Protein AF-A0A939QV62-F1 (afdb_monomer)

Sequence (137 aa):
MVTRALSILRRSNTTGYGTAAVLALAMVAGGCASDRPARDPSVQMSPSAQVTVRDEDEPARQAAVDPDGYPTFAEPLTAANTQLTDEDAASISARLSALSRARKAGTVSEADYRRQLQILRKLAAQHGVDAEAAIAN

pLDDT: mean 70.17, std 16.81, range [39.28, 96.06]

Structure (mmCIF, N/CA/C/O backbone):
data_AF-A0A939QV62-F1
#
_entry.id   AF-A0A939QV62-F1
#
loop_
_atom_site.group_PDB
_atom_site.id
_atom_site.type_symbol
_atom_site.label_atom_id
_atom_site.label_alt_id
_atom_site.label_comp_id
_atom_site.label_asym_id
_atom_site.label_entity_id
_atom_site.label_seq_id
_atom_site.pdbx_PDB_ins_code
_atom_site.Cartn_x
_atom_site.Cartn_y
_atom_site.Cartn_z
_atom_site.occupancy
_atom_site.B_iso_or_equiv
_atom_site.auth_seq_id
_atom_site.auth_comp_id
_atom_site.auth_asym_id
_atom_site.auth_atom_id
_atom_site.pdbx_PDB_model_num
ATOM 1 N N . MET A 1 1 ? -53.984 24.860 49.344 1.00 39.28 1 MET A N 1
ATOM 2 C CA . MET A 1 1 ? -53.704 23.524 49.919 1.00 39.28 1 MET A CA 1
ATOM 3 C C . MET A 1 1 ? -53.075 22.700 48.801 1.00 39.28 1 MET A C 1
ATOM 5 O O . MET A 1 1 ? -53.751 22.510 47.812 1.00 39.28 1 MET A O 1
ATOM 9 N N . VAL A 1 2 ? -51.811 22.290 48.762 1.00 48.47 2 VAL A N 1
ATOM 10 C CA . VAL A 1 2 ? -50.719 22.225 49.733 1.00 48.47 2 VAL A CA 1
ATOM 11 C C . VAL A 1 2 ? -49.418 22.569 48.993 1.00 48.47 2 VAL A C 1
ATOM 13 O O . VAL A 1 2 ? -49.154 22.102 47.892 1.00 48.47 2 VAL A O 1
ATOM 16 N N . THR A 1 3 ? -48.645 23.433 49.633 1.00 43.22 3 THR A N 1
ATOM 17 C CA . THR A 1 3 ? -47.286 23.888 49.340 1.00 43.22 3 THR A CA 1
ATOM 18 C C . THR A 1 3 ? -46.274 22.738 49.365 1.00 43.22 3 THR A C 1
ATOM 20 O O . THR A 1 3 ? -46.332 21.943 50.298 1.00 43.22 3 THR A O 1
ATOM 23 N N . ARG A 1 4 ? -45.280 22.721 48.457 1.00 56.50 4 ARG A N 1
ATOM 24 C CA . ARG A 1 4 ? -43.847 22.587 48.818 1.00 56.50 4 ARG A CA 1
ATOM 25 C C . ARG A 1 4 ? -42.898 22.681 47.620 1.00 56.50 4 ARG A C 1
ATOM 27 O O . ARG A 1 4 ? -42.683 21.730 46.880 1.00 56.50 4 ARG A O 1
ATOM 34 N N . ALA A 1 5 ? -42.263 23.844 47.521 1.00 51.34 5 ALA A N 1
ATOM 35 C CA . ALA A 1 5 ? -40.896 23.967 47.046 1.00 51.34 5 ALA A CA 1
ATOM 36 C C . ALA A 1 5 ? -39.946 23.302 48.058 1.00 51.34 5 ALA A C 1
ATOM 38 O O . ALA A 1 5 ? -40.110 23.526 49.257 1.00 51.34 5 ALA A O 1
ATOM 39 N N . LEU A 1 6 ? -38.945 22.549 47.590 1.00 52.69 6 LEU A N 1
ATOM 40 C CA . LEU A 1 6 ? -37.597 22.620 48.158 1.00 52.69 6 LEU A CA 1
ATOM 41 C C . LEU A 1 6 ? -36.552 22.047 47.188 1.00 52.69 6 LEU A C 1
ATOM 43 O O . LEU A 1 6 ? -36.383 20.848 46.999 1.00 52.69 6 LEU A O 1
ATOM 47 N N . SER A 1 7 ? -35.878 23.002 46.573 1.00 48.56 7 SER A N 1
ATOM 48 C CA . SER A 1 7 ? -34.535 23.008 46.018 1.00 48.56 7 SER A CA 1
ATOM 49 C C . SER A 1 7 ? -33.457 22.295 46.860 1.00 48.56 7 SER A C 1
ATOM 51 O O . SER A 1 7 ? -33.443 22.428 48.078 1.00 48.56 7 SER A O 1
ATOM 53 N N . ILE A 1 8 ? -32.470 21.728 46.149 1.00 53.66 8 ILE A N 1
ATOM 54 C CA . ILE A 1 8 ? -31.047 21.583 46.525 1.00 53.66 8 ILE A CA 1
ATOM 55 C C . ILE A 1 8 ? -30.721 20.562 47.632 1.00 53.66 8 ILE A C 1
ATOM 57 O O . ILE A 1 8 ? -30.813 20.859 48.817 1.00 53.66 8 ILE A O 1
ATOM 61 N N . LEU A 1 9 ? -30.101 19.440 47.239 1.00 48.25 9 LEU A N 1
ATOM 62 C CA . LEU A 1 9 ? -28.864 19.021 47.908 1.00 48.25 9 LEU A CA 1
ATOM 63 C C . LEU A 1 9 ? -27.904 18.301 46.950 1.00 48.25 9 LEU A C 1
ATOM 65 O O . LEU A 1 9 ? -28.053 17.137 46.589 1.00 48.25 9 LEU A O 1
ATOM 69 N N . ARG A 1 10 ? -26.894 19.068 46.550 1.00 46.47 10 ARG A N 1
ATOM 70 C CA . ARG A 1 10 ? -25.673 18.679 45.849 1.00 46.47 10 ARG A CA 1
ATOM 71 C C . ARG A 1 10 ? -24.834 17.830 46.810 1.00 46.47 10 ARG A C 1
ATOM 73 O O . ARG A 1 10 ? -24.414 18.343 47.842 1.00 46.47 10 ARG A O 1
ATOM 80 N N . ARG A 1 11 ? -24.585 16.552 46.506 1.00 50.72 11 ARG A N 1
ATOM 81 C CA . ARG A 1 11 ? -23.676 15.714 47.308 1.00 50.72 11 ARG A CA 1
ATOM 82 C C . ARG A 1 11 ? -22.291 15.708 46.668 1.00 50.72 11 ARG A C 1
ATOM 84 O O . ARG A 1 11 ? -21.999 14.909 45.788 1.00 50.72 11 ARG A O 1
ATOM 91 N N . SER A 1 12 ? -21.458 16.655 47.085 1.00 55.59 12 SER A N 1
ATOM 92 C CA . SER A 1 12 ? -20.014 16.637 46.864 1.00 55.59 12 SER A CA 1
ATOM 93 C C . SER A 1 12 ? -19.368 15.737 47.918 1.00 55.59 12 SER A C 1
ATOM 95 O O . SER A 1 12 ? -19.311 16.116 49.086 1.00 55.59 12 SER A O 1
ATOM 97 N N . ASN A 1 13 ? -18.870 14.566 47.520 1.00 51.44 13 ASN A N 1
ATOM 98 C CA . ASN A 1 13 ? -17.995 13.762 48.371 1.00 51.44 13 ASN A CA 1
ATOM 99 C C . ASN A 1 13 ? -16.536 14.087 48.036 1.00 51.44 13 ASN A C 1
ATOM 101 O O . ASN A 1 13 ? -15.895 13.413 47.237 1.00 51.44 13 ASN A O 1
ATOM 105 N N . THR A 1 14 ? -16.028 15.140 48.669 1.00 51.47 14 THR A N 1
ATOM 106 C CA . THR A 1 14 ? -14.594 15.375 48.848 1.00 51.47 14 THR A CA 1
ATOM 107 C C . THR A 1 14 ? -14.318 15.363 50.342 1.00 51.47 14 THR A C 1
ATOM 109 O O . THR A 1 14 ? -14.672 16.300 51.056 1.00 51.47 14 THR A O 1
ATOM 112 N N . THR A 1 15 ? -13.688 14.299 50.823 1.00 52.72 15 THR A N 1
ATOM 113 C CA . THR A 1 15 ? -13.051 14.280 52.140 1.00 52.72 15 THR A CA 1
ATOM 114 C C . THR A 1 15 ? -11.723 13.573 51.964 1.00 52.72 15 THR A C 1
ATOM 116 O O . THR A 1 15 ? -11.666 12.361 51.775 1.00 52.72 15 THR A O 1
ATOM 119 N N . GLY A 1 16 ? -10.665 14.378 51.926 1.00 49.28 16 GLY A N 1
ATOM 120 C CA . GLY A 1 16 ? -9.303 13.894 52.003 1.00 49.28 16 GLY A CA 1
ATOM 121 C C . GLY A 1 16 ? -8.978 13.480 53.431 1.00 49.28 16 GLY A C 1
ATOM 122 O O . GLY A 1 16 ? -9.312 14.186 54.376 1.00 49.28 16 GLY A O 1
ATOM 123 N N . TYR A 1 17 ? -8.272 12.364 53.552 1.00 49.16 17 TYR A N 1
ATOM 124 C CA . TYR A 1 17 ? -7.354 12.103 54.648 1.00 49.16 17 TYR A CA 1
ATOM 125 C C . TYR A 1 17 ? -6.088 11.547 54.008 1.00 49.16 17 TYR A C 1
ATOM 127 O O . TYR A 1 17 ? -6.061 10.425 53.507 1.00 49.16 17 TYR A O 1
ATOM 135 N N . GLY A 1 18 ? -5.062 12.390 53.938 1.00 44.12 18 GLY A N 1
ATOM 136 C CA . GLY A 1 18 ? -3.707 11.93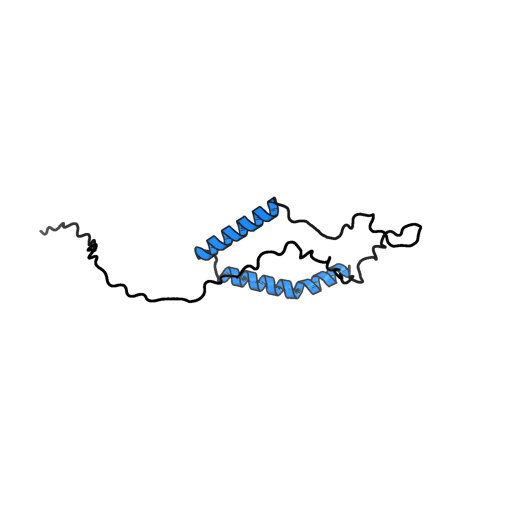0 53.709 1.00 44.12 18 GLY A CA 1
ATOM 137 C C . GLY A 1 18 ? -3.155 11.401 55.023 1.00 44.12 18 GLY A C 1
ATOM 138 O O . GLY A 1 18 ? -3.241 12.103 56.020 1.00 44.12 18 GLY A O 1
ATOM 139 N N . THR A 1 19 ? -2.611 10.188 55.000 1.00 48.97 19 THR A N 1
ATOM 140 C CA . THR A 1 19 ? -1.252 9.862 55.458 1.00 48.97 19 THR A CA 1
ATOM 141 C C . THR A 1 19 ? -0.963 8.386 55.164 1.00 48.97 19 THR A C 1
ATOM 143 O O . THR A 1 19 ? -1.626 7.484 55.655 1.00 48.97 19 THR A O 1
ATOM 146 N N . ALA A 1 20 ? 0.043 8.180 54.313 1.00 47.09 20 ALA A N 1
ATOM 147 C CA . ALA A 1 20 ? 1.008 7.083 54.315 1.00 47.09 20 ALA A CA 1
ATOM 148 C C . ALA A 1 20 ? 0.540 5.661 54.694 1.00 47.09 20 ALA A C 1
ATOM 150 O O . ALA A 1 20 ? 0.609 5.255 55.848 1.00 47.09 20 ALA A O 1
ATOM 151 N N . ALA A 1 21 ? 0.304 4.835 53.676 1.00 47.69 21 ALA A N 1
ATOM 152 C CA . ALA A 1 21 ? 0.850 3.480 53.668 1.00 47.69 21 ALA A CA 1
ATOM 153 C C . ALA A 1 21 ? 1.104 3.063 52.219 1.00 47.69 21 ALA A C 1
ATOM 155 O O . ALA A 1 21 ? 0.194 2.786 51.441 1.00 47.69 21 ALA A O 1
ATOM 156 N N . VAL A 1 22 ? 2.383 3.096 51.868 1.00 52.41 22 VAL A N 1
ATOM 157 C CA . VAL A 1 22 ? 2.961 2.544 50.650 1.00 52.41 22 VAL A CA 1
ATOM 158 C C . VAL A 1 22 ? 2.590 1.063 50.576 1.00 52.41 22 VAL A C 1
ATOM 160 O O . VAL A 1 22 ? 3.131 0.249 51.315 1.00 52.41 22 VAL A O 1
ATOM 163 N N . LEU A 1 23 ? 1.676 0.710 49.676 1.00 52.84 23 LEU A N 1
ATOM 164 C CA . LEU A 1 23 ? 1.522 -0.654 49.180 1.00 52.84 23 LEU A CA 1
ATOM 165 C C . LEU A 1 23 ? 1.857 -0.614 47.696 1.00 52.84 23 LEU A C 1
ATOM 167 O O . LEU A 1 23 ? 1.024 -0.365 46.828 1.00 52.84 23 LEU A O 1
ATOM 171 N N . ALA A 1 24 ? 3.155 -0.776 47.451 1.00 53.41 24 ALA A N 1
ATOM 172 C CA . ALA A 1 24 ? 3.716 -1.054 46.150 1.00 53.41 24 ALA A CA 1
ATOM 173 C C . ALA A 1 24 ? 3.086 -2.346 45.613 1.00 53.41 24 ALA A C 1
ATOM 175 O O . ALA A 1 24 ? 3.468 -3.442 46.016 1.00 53.41 24 ALA A O 1
ATOM 176 N N . LEU A 1 25 ? 2.126 -2.216 44.698 1.00 51.69 25 LEU A N 1
ATOM 177 C CA . LEU A 1 25 ? 1.765 -3.301 43.798 1.00 51.69 25 LEU A CA 1
ATOM 178 C C . LEU A 1 25 ? 2.421 -3.018 42.449 1.00 51.69 25 LEU A C 1
ATOM 180 O O . LEU A 1 25 ? 1.922 -2.251 41.626 1.00 51.69 25 LEU A O 1
ATOM 184 N N . ALA A 1 26 ? 3.596 -3.615 42.273 1.00 58.12 26 ALA A N 1
ATOM 185 C CA . ALA A 1 26 ? 4.316 -3.668 41.017 1.00 58.12 26 ALA A CA 1
ATOM 186 C C . ALA A 1 26 ? 3.486 -4.443 39.981 1.00 58.12 26 ALA A C 1
ATOM 188 O O . ALA A 1 26 ? 3.457 -5.669 39.990 1.00 58.12 26 ALA A O 1
ATOM 189 N N . MET A 1 27 ? 2.824 -3.727 39.073 1.00 59.72 27 MET A N 1
ATOM 190 C CA . MET A 1 27 ? 2.354 -4.287 37.806 1.00 59.72 27 MET A CA 1
ATOM 191 C C . MET A 1 27 ? 3.415 -4.003 36.743 1.00 59.72 27 MET A C 1
ATOM 193 O O . MET A 1 27 ? 3.344 -3.033 35.991 1.00 59.72 27 MET A O 1
ATOM 197 N N . VAL A 1 28 ? 4.440 -4.853 36.732 1.00 63.62 28 VAL A N 1
ATOM 198 C CA . VAL A 1 28 ? 5.351 -5.020 35.599 1.00 63.62 28 VAL A CA 1
ATOM 199 C C . VAL A 1 28 ? 4.693 -6.009 34.645 1.00 63.62 28 VAL A C 1
ATOM 201 O O . VAL A 1 28 ? 4.613 -7.190 34.961 1.00 63.62 28 VAL A O 1
ATOM 204 N N . ALA A 1 29 ? 4.239 -5.537 33.483 1.00 58.12 29 ALA A N 1
ATOM 205 C CA . ALA A 1 29 ? 4.107 -6.366 32.285 1.00 58.12 29 ALA A CA 1
ATOM 206 C C . ALA A 1 29 ? 3.950 -5.492 31.030 1.00 58.12 29 ALA A C 1
ATOM 208 O O . ALA A 1 29 ? 2.902 -4.893 30.800 1.00 58.12 29 ALA A O 1
ATOM 209 N N . GLY A 1 30 ? 4.986 -5.484 30.186 1.00 57.88 30 GLY A N 1
ATOM 210 C CA . GLY A 1 30 ? 4.796 -5.380 28.738 1.00 57.88 30 GLY A CA 1
ATOM 211 C C . GLY A 1 30 ? 4.925 -4.004 28.088 1.00 57.88 30 GLY A C 1
ATOM 212 O O . GLY A 1 30 ? 4.252 -3.747 27.095 1.00 57.88 30 GLY A O 1
ATOM 213 N N . GLY A 1 31 ? 5.808 -3.130 28.571 1.00 42.72 31 GLY A N 1
ATOM 214 C CA . GLY A 1 31 ? 6.381 -2.127 27.675 1.00 42.72 31 GLY A CA 1
ATOM 215 C C . GLY A 1 31 ? 7.325 -2.844 26.714 1.00 42.72 31 GLY A C 1
ATOM 216 O O . GLY A 1 31 ? 8.357 -3.342 27.155 1.00 42.72 31 GLY A O 1
ATOM 217 N N . CYS A 1 32 ? 6.986 -2.926 25.424 1.00 61.16 32 CYS A N 1
ATOM 218 C CA . CYS A 1 32 ? 7.948 -3.273 24.379 1.00 61.16 32 CYS A CA 1
ATOM 219 C C . CYS A 1 32 ? 9.009 -2.164 24.312 1.00 61.16 32 CYS A C 1
ATOM 221 O O . CYS A 1 32 ? 8.963 -1.288 23.450 1.00 61.16 32 CYS A O 1
ATOM 223 N N . ALA A 1 33 ? 9.948 -2.174 25.256 1.00 57.09 33 ALA A N 1
ATOM 224 C CA . ALA A 1 33 ? 11.227 -1.523 25.093 1.00 57.09 33 ALA A CA 1
ATOM 225 C C . ALA A 1 33 ? 11.954 -2.328 24.018 1.00 57.09 33 ALA A C 1
ATOM 227 O O . ALA A 1 33 ? 12.571 -3.353 24.286 1.00 57.09 33 ALA A O 1
ATOM 228 N N . SER A 1 34 ? 11.791 -1.913 22.765 1.00 51.09 34 SER A N 1
ATOM 229 C CA . SER A 1 34 ? 12.757 -2.274 21.747 1.00 51.09 34 SER A CA 1
ATOM 230 C C . SER A 1 34 ? 14.084 -1.688 22.207 1.00 51.09 34 SER A C 1
ATOM 232 O O . SER A 1 34 ? 14.288 -0.477 22.094 1.00 51.09 34 SER A O 1
ATOM 234 N N . ASP A 1 35 ? 14.962 -2.535 22.740 1.00 54.34 35 ASP A N 1
ATOM 235 C CA . ASP A 1 35 ? 16.397 -2.299 22.675 1.00 54.34 35 ASP A CA 1
ATOM 236 C C . ASP A 1 35 ? 16.701 -1.974 21.213 1.00 54.34 35 ASP A C 1
ATOM 238 O O . ASP A 1 35 ? 16.691 -2.841 20.339 1.00 54.34 35 ASP A O 1
ATOM 242 N N . ARG A 1 36 ? 16.835 -0.682 20.910 1.00 60.50 36 ARG A N 1
ATOM 243 C CA . ARG A 1 36 ? 17.347 -0.235 19.623 1.00 60.50 36 ARG A CA 1
ATOM 244 C C . ARG A 1 36 ? 18.856 -0.402 19.733 1.00 60.50 36 ARG A C 1
ATOM 246 O O . ARG A 1 36 ? 19.465 0.393 20.451 1.00 60.50 36 ARG A O 1
ATOM 253 N N . PRO A 1 37 ? 19.472 -1.395 19.067 1.00 62.03 37 PRO A N 1
ATOM 254 C CA . PRO A 1 37 ? 20.918 -1.394 18.955 1.00 62.03 37 PRO A CA 1
ATOM 255 C C . PRO A 1 37 ? 21.328 -0.057 18.332 1.00 62.03 37 PRO A C 1
ATOM 257 O O . PRO A 1 37 ? 20.661 0.442 17.417 1.00 62.03 37 PRO A O 1
ATOM 260 N N . ALA A 1 38 ? 22.384 0.555 18.870 1.00 64.31 38 ALA A N 1
ATOM 261 C CA . ALA A 1 38 ? 22.982 1.732 18.260 1.00 64.31 38 ALA A CA 1
ATOM 262 C C . ALA A 1 38 ? 23.214 1.429 16.774 1.00 64.31 38 ALA A C 1
ATOM 264 O O . ALA A 1 38 ? 23.758 0.380 16.427 1.00 64.31 38 ALA A O 1
ATOM 265 N N . ARG A 1 39 ? 22.721 2.311 15.899 1.00 56.12 39 ARG A N 1
ATOM 266 C CA . ARG A 1 39 ? 22.871 2.162 14.455 1.00 56.12 39 ARG A CA 1
ATOM 267 C C . ARG A 1 39 ? 24.358 2.241 14.135 1.00 56.12 39 ARG A C 1
ATOM 269 O O . ARG A 1 39 ? 24.930 3.324 14.179 1.00 56.12 39 ARG A O 1
ATOM 276 N N . ASP A 1 40 ? 24.960 1.095 13.855 1.00 54.34 40 ASP A N 1
ATOM 277 C CA . ASP A 1 40 ? 26.318 1.020 13.342 1.00 54.34 40 ASP A CA 1
ATOM 278 C C . ASP A 1 40 ? 26.352 1.743 11.980 1.00 54.34 40 ASP A C 1
ATOM 280 O O . ASP A 1 40 ? 25.625 1.344 11.061 1.00 54.34 40 ASP A O 1
ATOM 284 N N . PRO A 1 41 ? 27.121 2.838 11.829 1.00 59.03 41 PRO A N 1
ATOM 285 C CA . PRO A 1 41 ? 27.206 3.567 10.568 1.00 59.03 41 PRO A CA 1
ATOM 286 C C . PRO A 1 41 ? 27.916 2.766 9.464 1.00 59.03 41 PRO A C 1
ATOM 288 O O . PRO A 1 41 ? 27.944 3.222 8.323 1.00 59.03 41 PRO A O 1
ATOM 291 N N . SER A 1 42 ? 28.475 1.589 9.774 1.00 58.50 42 SER A N 1
ATOM 292 C CA . SER A 1 42 ? 29.204 0.745 8.823 1.00 58.50 42 SER A CA 1
ATOM 293 C C . SER A 1 42 ? 28.362 -0.330 8.127 1.00 58.50 42 SER A C 1
ATOM 295 O O . SER A 1 42 ? 28.862 -0.974 7.204 1.00 58.50 42 SER A O 1
ATOM 297 N N . VAL A 1 43 ? 27.072 -0.490 8.466 1.00 56.19 43 VAL A N 1
ATOM 298 C CA . VAL A 1 43 ? 26.155 -1.330 7.671 1.00 56.19 43 VAL A CA 1
ATOM 299 C C . VAL A 1 43 ? 25.768 -0.574 6.400 1.00 56.19 43 VAL A C 1
ATOM 301 O O . VAL A 1 43 ? 24.676 -0.020 6.266 1.00 56.19 43 VAL A O 1
ATOM 304 N N . GLN A 1 44 ? 26.697 -0.531 5.450 1.00 57.84 44 GLN A N 1
ATOM 305 C CA . GLN A 1 44 ? 26.373 -0.262 4.061 1.00 57.84 44 GLN A CA 1
ATOM 306 C C . GLN A 1 44 ? 25.507 -1.428 3.583 1.00 57.84 44 GLN A C 1
ATOM 308 O O . GLN A 1 44 ? 25.974 -2.564 3.505 1.00 57.84 44 GLN A O 1
ATOM 313 N N . MET A 1 45 ? 24.226 -1.160 3.309 1.00 53.78 45 MET A N 1
ATOM 314 C CA . MET A 1 45 ? 23.385 -2.105 2.578 1.00 53.78 45 MET A CA 1
ATOM 315 C C . MET A 1 45 ? 24.114 -2.441 1.280 1.00 53.78 45 MET A C 1
ATOM 317 O O . MET A 1 45 ? 24.278 -1.580 0.416 1.00 53.78 45 MET A O 1
ATOM 321 N N . SER A 1 46 ? 24.572 -3.685 1.154 1.00 57.81 46 SER A N 1
ATOM 322 C CA . SER A 1 46 ? 24.954 -4.228 -0.142 1.00 57.81 46 SER A CA 1
ATOM 323 C C . SER A 1 46 ? 23.750 -4.046 -1.068 1.00 57.81 46 SER A C 1
ATOM 325 O O . SER A 1 46 ? 22.630 -4.334 -0.628 1.00 57.81 46 SER A O 1
ATOM 327 N N . PRO A 1 47 ? 23.921 -3.543 -2.303 1.00 61.03 47 PRO A N 1
ATOM 328 C CA . PRO A 1 47 ? 22.806 -3.437 -3.228 1.00 61.03 47 PRO A CA 1
ATOM 329 C C . PRO A 1 47 ? 22.257 -4.846 -3.431 1.00 61.03 47 PRO A C 1
ATOM 331 O O . PRO A 1 47 ? 22.928 -5.718 -3.984 1.00 61.03 47 PRO A O 1
ATOM 334 N N . SER A 1 48 ? 21.060 -5.098 -2.905 1.00 54.62 48 SER A N 1
ATOM 335 C CA . SER A 1 48 ? 20.347 -6.328 -3.185 1.00 54.62 48 SER A CA 1
ATOM 336 C C . SER A 1 48 ? 20.042 -6.311 -4.675 1.00 54.62 48 SER A C 1
ATOM 338 O O . SER A 1 48 ? 19.281 -5.472 -5.155 1.00 54.62 48 SER A O 1
ATOM 340 N N . ALA A 1 49 ? 20.690 -7.210 -5.415 1.00 61.59 49 ALA A N 1
ATOM 341 C CA . ALA A 1 49 ? 20.332 -7.487 -6.793 1.00 61.59 49 ALA A CA 1
ATOM 342 C C . ALA A 1 49 ? 18.881 -7.984 -6.787 1.00 61.59 49 ALA A C 1
ATOM 344 O O . ALA A 1 49 ? 18.599 -9.124 -6.416 1.00 61.59 49 ALA A O 1
ATOM 345 N N . GLN A 1 50 ? 17.948 -7.085 -7.096 1.00 49.09 50 GLN A N 1
ATOM 346 C CA . GLN A 1 50 ? 16.545 -7.434 -7.242 1.00 49.09 50 GLN A CA 1
ATOM 347 C C . GLN A 1 50 ? 16.412 -8.231 -8.533 1.00 49.09 50 GLN A C 1
ATOM 349 O O . GLN A 1 50 ? 16.528 -7.690 -9.628 1.00 49.09 50 GLN A O 1
ATOM 354 N N . VAL A 1 51 ? 16.207 -9.537 -8.386 1.00 60.91 51 VAL A N 1
ATOM 355 C CA . VAL A 1 51 ? 15.838 -10.419 -9.489 1.00 60.91 51 VAL A CA 1
ATOM 356 C C . VAL A 1 51 ? 14.367 -10.156 -9.784 1.00 60.91 51 VAL A C 1
ATOM 358 O O . VAL A 1 51 ? 13.481 -10.707 -9.133 1.00 60.91 51 VAL A O 1
ATOM 361 N N . THR A 1 52 ? 14.101 -9.253 -10.721 1.00 53.31 52 THR A N 1
ATOM 362 C CA . THR A 1 52 ? 12.772 -9.102 -11.304 1.00 53.31 52 THR A CA 1
ATOM 363 C C . THR A 1 52 ? 12.543 -10.272 -12.257 1.00 53.31 52 THR A C 1
ATOM 365 O O . THR A 1 52 ? 13.295 -10.478 -13.209 1.00 53.31 52 THR A O 1
ATOM 368 N N . VAL A 1 53 ? 11.527 -11.085 -11.970 1.00 67.12 53 VAL A N 1
ATOM 369 C CA . VAL A 1 53 ? 11.053 -12.106 -12.909 1.00 67.12 53 VAL A CA 1
ATOM 370 C C . VAL A 1 53 ? 10.418 -11.361 -14.081 1.00 67.12 53 VAL A C 1
ATOM 372 O O . VAL A 1 53 ? 9.526 -10.541 -13.888 1.00 67.12 53 VAL A O 1
ATOM 375 N N . ARG A 1 54 ? 10.959 -11.584 -15.277 1.00 54.47 54 ARG A N 1
ATOM 376 C CA . ARG A 1 54 ? 10.455 -11.054 -16.544 1.00 54.47 54 ARG A CA 1
ATOM 377 C C . ARG A 1 54 ? 9.102 -11.708 -16.830 1.00 54.47 54 ARG A C 1
ATOM 379 O O . ARG A 1 54 ? 9.047 -12.932 -16.886 1.00 54.47 54 ARG A O 1
ATOM 386 N N . ASP A 1 55 ? 8.052 -10.916 -17.031 1.00 58.09 55 ASP A N 1
ATOM 387 C CA . ASP A 1 55 ? 6.848 -11.416 -17.700 1.00 58.09 55 ASP A CA 1
ATOM 388 C C . ASP A 1 55 ? 7.203 -11.704 -19.166 1.00 58.09 55 ASP A C 1
ATOM 390 O O . ASP A 1 55 ? 7.737 -10.835 -19.861 1.00 58.09 55 ASP A O 1
ATOM 394 N N . GLU A 1 56 ? 6.967 -12.941 -19.610 1.00 59.53 56 GLU A N 1
ATOM 395 C CA . GLU A 1 56 ? 7.324 -13.438 -20.952 1.00 59.53 56 GLU A CA 1
ATOM 396 C C . GLU A 1 56 ? 6.594 -12.681 -22.082 1.00 59.53 56 GLU A C 1
ATOM 398 O O . GLU A 1 56 ? 7.099 -12.628 -23.203 1.00 59.53 56 GLU A O 1
ATOM 403 N N . ASP A 1 57 ? 5.461 -12.037 -21.772 1.00 56.84 57 ASP A N 1
ATOM 404 C CA . ASP A 1 57 ? 4.612 -11.310 -22.727 1.00 56.84 57 ASP A CA 1
ATOM 405 C C . ASP A 1 57 ? 4.933 -9.805 -22.852 1.00 56.84 57 ASP A C 1
ATOM 407 O O . ASP A 1 57 ? 4.373 -9.116 -23.708 1.00 56.84 57 ASP A O 1
ATOM 411 N N . GLU A 1 58 ? 5.852 -9.255 -22.047 1.00 54.38 58 GLU A N 1
ATOM 412 C CA . GLU A 1 58 ? 6.370 -7.903 -22.298 1.00 54.38 58 GLU A CA 1
ATOM 413 C C . GLU A 1 58 ?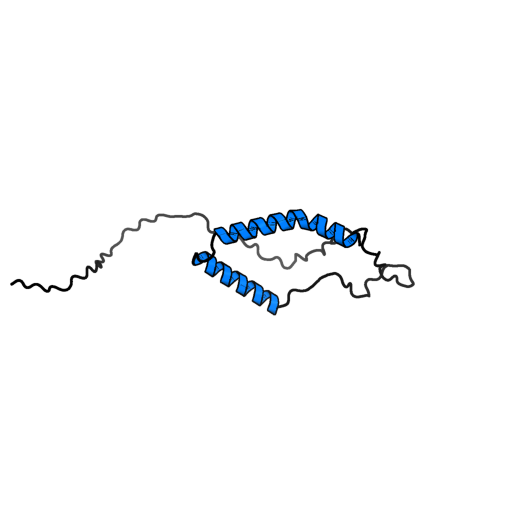 7.286 -7.953 -23.532 1.00 54.38 58 GLU A C 1
ATOM 415 O O . GLU A 1 58 ? 8.256 -8.725 -23.519 1.00 54.38 58 GLU A O 1
ATOM 420 N N . PRO A 1 59 ? 7.072 -7.113 -24.577 1.00 52.84 59 PRO A N 1
ATOM 421 C CA . PRO A 1 59 ? 7.982 -7.075 -25.711 1.00 52.84 59 PRO A CA 1
ATOM 422 C C . PRO A 1 59 ? 9.381 -6.880 -25.160 1.00 52.84 59 PRO A C 1
ATOM 424 O O . PRO A 1 59 ? 9.605 -6.032 -24.285 1.00 52.84 59 PRO A O 1
ATOM 427 N N . ALA A 1 60 ? 10.314 -7.714 -25.618 1.00 53.91 60 ALA A N 1
ATOM 428 C CA . ALA A 1 60 ? 11.646 -7.685 -25.075 1.00 53.91 60 ALA A CA 1
ATOM 429 C C . ALA A 1 60 ? 12.223 -6.282 -25.291 1.00 53.91 60 ALA A C 1
ATOM 431 O O . ALA A 1 60 ? 12.659 -5.962 -26.394 1.00 53.91 60 ALA A O 1
ATOM 432 N N . ARG A 1 61 ? 12.195 -5.424 -24.257 1.00 55.28 61 ARG A N 1
ATOM 433 C CA . ARG A 1 61 ? 12.980 -4.195 -24.236 1.00 55.28 61 ARG A CA 1
ATOM 434 C C . ARG A 1 61 ? 14.418 -4.655 -24.374 1.00 55.28 61 ARG A C 1
ATOM 436 O O . ARG A 1 61 ? 15.001 -5.175 -23.424 1.00 55.28 61 ARG A O 1
ATOM 443 N N . GLN A 1 62 ? 14.916 -4.598 -25.602 1.00 60.00 62 GLN A N 1
ATOM 444 C CA . GLN A 1 62 ? 16.309 -4.835 -25.899 1.00 60.00 62 GLN A CA 1
ATOM 445 C C . GLN A 1 62 ? 17.026 -3.747 -25.118 1.00 60.00 62 GLN A C 1
ATOM 447 O O . GLN A 1 62 ? 16.777 -2.563 -25.349 1.00 60.00 62 GLN A O 1
ATOM 452 N N . ALA A 1 63 ? 17.811 -4.149 -24.116 1.00 63.38 63 ALA A N 1
ATOM 453 C CA . ALA A 1 63 ? 18.736 -3.219 -23.497 1.00 63.38 63 ALA A CA 1
ATOM 454 C C . ALA A 1 63 ? 19.489 -2.557 -24.649 1.00 63.38 63 ALA A C 1
ATOM 456 O O . ALA A 1 63 ? 19.927 -3.269 -25.559 1.00 63.38 63 ALA A O 1
ATOM 457 N N . ALA A 1 64 ? 19.568 -1.226 -24.656 1.00 68.38 64 ALA A N 1
ATOM 458 C CA . ALA A 1 64 ? 20.418 -0.547 -25.616 1.00 68.38 64 ALA A CA 1
ATOM 459 C C . ALA A 1 64 ? 21.793 -1.232 -25.556 1.00 68.38 64 ALA A C 1
ATOM 461 O O . ALA A 1 64 ? 22.264 -1.592 -24.475 1.00 68.38 64 ALA A O 1
ATOM 462 N N . VAL A 1 65 ? 22.372 -1.537 -26.713 1.00 76.56 65 VAL A N 1
ATOM 463 C CA . VAL A 1 65 ? 23.658 -2.230 -26.806 1.00 76.56 65 VAL A CA 1
ATOM 464 C C . VAL A 1 65 ? 24.647 -1.225 -27.361 1.00 76.56 65 VAL A C 1
ATOM 466 O O . VAL A 1 65 ? 24.389 -0.614 -28.400 1.00 76.56 65 VAL A O 1
ATOM 469 N N . ASP A 1 66 ? 25.755 -1.032 -26.654 1.00 76.06 66 ASP A N 1
ATOM 470 C CA . ASP A 1 66 ? 26.844 -0.191 -27.141 1.00 76.06 66 ASP A CA 1
ATOM 471 C C . ASP A 1 66 ? 27.471 -0.825 -28.397 1.00 76.06 66 ASP A C 1
ATOM 473 O O . ASP A 1 66 ? 27.343 -2.034 -28.611 1.00 76.06 66 ASP A O 1
ATOM 477 N N . PRO A 1 67 ? 28.190 -0.061 -29.241 1.00 79.19 67 PRO A N 1
ATOM 478 C CA . PRO A 1 67 ? 28.873 -0.613 -30.418 1.00 79.19 67 PRO A CA 1
ATOM 479 C C . PRO A 1 67 ? 29.851 -1.756 -30.084 1.00 79.19 67 PRO A C 1
ATOM 481 O O . PRO A 1 67 ? 30.157 -2.573 -30.950 1.00 79.19 67 PRO A O 1
ATOM 484 N N . ASP A 1 68 ? 30.284 -1.847 -28.825 1.00 82.19 68 ASP A N 1
ATOM 485 C CA . ASP A 1 68 ? 31.154 -2.900 -28.298 1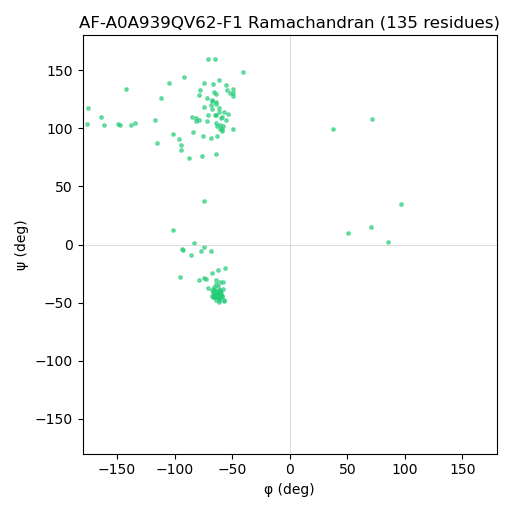.00 82.19 68 ASP A CA 1
ATOM 486 C C . ASP A 1 68 ? 30.395 -4.187 -27.899 1.00 82.19 68 ASP A C 1
ATOM 488 O O . ASP A 1 68 ? 31.002 -5.146 -27.422 1.00 82.19 68 ASP A O 1
ATOM 492 N N . GLY A 1 69 ? 29.069 -4.237 -28.082 1.00 84.69 69 GLY A N 1
ATOM 493 C CA . GLY A 1 69 ? 28.242 -5.436 -27.896 1.00 84.69 69 GLY A CA 1
ATOM 494 C C . GLY A 1 69 ? 27.767 -5.703 -26.463 1.00 84.69 69 GLY A C 1
ATOM 495 O O . GLY A 1 69 ? 27.094 -6.708 -26.227 1.00 84.69 69 GLY A O 1
ATOM 496 N N . TYR A 1 70 ? 28.084 -4.826 -25.507 1.00 80.00 70 TYR A N 1
ATOM 497 C CA . TYR A 1 70 ? 27.638 -4.948 -24.116 1.00 80.00 70 TYR A CA 1
ATOM 498 C C . TYR A 1 70 ? 26.318 -4.195 -23.872 1.00 80.00 70 TYR A C 1
ATOM 500 O O . TYR A 1 70 ? 26.106 -3.127 -24.454 1.00 80.00 70 TYR A O 1
ATOM 508 N N . PRO A 1 71 ? 25.424 -4.720 -23.010 1.00 77.81 71 PRO A N 1
ATOM 509 C CA . PRO A 1 71 ? 24.210 -4.011 -22.620 1.00 77.81 71 PRO A CA 1
ATOM 510 C C . PRO A 1 71 ? 24.572 -2.732 -21.857 1.00 77.81 71 PRO A C 1
ATOM 512 O O . PRO A 1 71 ? 25.348 -2.770 -20.900 1.00 77.81 71 PRO A O 1
ATOM 515 N N . THR A 1 72 ? 23.994 -1.608 -22.267 1.00 76.56 72 THR A N 1
ATOM 516 C CA . THR A 1 72 ? 24.208 -0.294 -21.661 1.00 76.56 72 THR A CA 1
ATOM 517 C C . THR A 1 72 ? 23.017 0.131 -20.802 1.00 76.56 72 THR A C 1
ATOM 519 O O . THR A 1 72 ? 21.853 -0.071 -21.144 1.00 76.56 72 THR A O 1
ATOM 522 N N . PHE A 1 73 ? 23.336 0.728 -19.648 1.00 73.75 73 PHE A N 1
ATOM 523 C CA . PHE A 1 73 ? 22.391 1.357 -18.716 1.00 73.75 73 PHE A CA 1
ATOM 524 C C . PHE A 1 73 ? 22.386 2.889 -18.854 1.00 73.75 73 PHE A C 1
ATOM 526 O O . PHE A 1 73 ? 21.906 3.587 -17.963 1.00 73.75 73 PHE A O 1
ATOM 533 N N . ALA A 1 74 ? 22.992 3.424 -19.921 1.00 71.31 74 ALA A N 1
ATOM 534 C CA . ALA A 1 74 ? 23.117 4.864 -20.131 1.00 71.31 74 ALA A CA 1
ATOM 535 C C . ALA A 1 74 ? 21.761 5.535 -20.395 1.00 71.31 74 ALA A C 1
ATOM 537 O O . ALA A 1 74 ? 21.599 6.725 -20.118 1.00 71.31 74 ALA A O 1
ATOM 538 N N . GLU A 1 75 ? 20.779 4.781 -20.894 1.00 67.88 75 GLU A N 1
ATOM 539 C CA . GLU A 1 75 ? 19.405 5.261 -20.973 1.00 67.88 75 GLU A CA 1
ATOM 540 C C . GLU A 1 75 ? 18.728 5.172 -19.599 1.00 67.88 75 GLU A C 1
ATOM 542 O O . GLU A 1 75 ? 18.801 4.128 -18.941 1.00 67.88 75 GLU A O 1
ATOM 547 N N . PRO A 1 76 ? 18.037 6.236 -19.147 1.00 65.75 76 PRO A N 1
ATOM 548 C CA . PRO A 1 76 ? 17.280 6.187 -17.908 1.00 65.75 76 PRO A CA 1
ATOM 549 C C . PRO A 1 76 ? 16.262 5.045 -17.977 1.00 65.75 76 PRO A C 1
ATOM 551 O O . PRO A 1 76 ? 15.319 5.086 -18.770 1.00 65.75 76 PRO A O 1
ATOM 554 N N . LEU A 1 77 ? 16.439 4.021 -17.137 1.00 64.31 77 LEU A N 1
ATOM 555 C CA . LEU A 1 77 ? 15.461 2.948 -17.003 1.00 64.31 77 LEU A CA 1
ATOM 556 C C . LEU A 1 77 ? 14.135 3.561 -16.544 1.00 64.31 77 LEU A C 1
ATOM 558 O O . LEU A 1 77 ? 13.978 3.959 -15.391 1.00 64.31 77 LEU A O 1
ATOM 562 N N . THR A 1 78 ? 13.155 3.602 -17.444 1.00 62.75 78 THR A N 1
ATOM 563 C CA . THR A 1 78 ? 11.768 4.020 -17.175 1.00 62.75 78 THR A CA 1
ATOM 564 C C . THR A 1 78 ? 10.992 2.944 -16.404 1.00 62.75 78 THR A C 1
ATOM 566 O O . THR A 1 78 ? 9.812 2.699 -16.647 1.00 62.75 78 THR A O 1
ATOM 569 N N . ALA A 1 79 ? 11.654 2.261 -15.470 1.00 60.56 79 ALA A N 1
ATOM 570 C CA . ALA A 1 79 ? 11.053 1.224 -14.650 1.00 60.56 79 ALA A CA 1
ATOM 571 C C . ALA A 1 79 ? 10.335 1.860 -13.447 1.00 60.56 79 ALA A C 1
ATOM 573 O O . ALA A 1 79 ? 10.958 2.199 -12.446 1.00 60.56 79 ALA A O 1
ATOM 574 N N . ALA A 1 80 ? 9.020 2.044 -13.591 1.00 55.97 80 ALA A N 1
ATOM 575 C CA . ALA A 1 80 ? 7.971 1.889 -12.570 1.00 55.97 80 ALA A CA 1
ATOM 576 C C . ALA A 1 80 ? 8.095 2.567 -11.182 1.00 55.97 80 ALA A C 1
ATOM 578 O O . ALA A 1 80 ? 7.270 2.305 -10.312 1.00 55.97 80 ALA A O 1
ATOM 579 N N . ASN A 1 81 ? 9.047 3.464 -10.938 1.00 57.88 81 ASN A N 1
ATOM 580 C CA . ASN A 1 81 ? 9.110 4.214 -9.686 1.00 57.88 81 ASN A CA 1
ATOM 581 C C . ASN A 1 81 ? 8.253 5.476 -9.791 1.00 57.88 81 ASN A C 1
ATOM 583 O O . ASN A 1 81 ? 8.776 6.585 -9.898 1.00 57.88 81 ASN A O 1
ATOM 587 N N . THR A 1 82 ? 6.927 5.324 -9.739 1.00 73.06 82 THR A N 1
ATOM 588 C CA . THR A 1 82 ? 6.079 6.437 -9.296 1.00 73.06 82 THR A CA 1
ATOM 589 C C . THR A 1 82 ? 6.466 6.728 -7.853 1.00 73.06 82 THR A C 1
ATOM 591 O O . THR A 1 82 ? 6.020 6.050 -6.926 1.00 73.06 82 THR A O 1
ATOM 594 N N . GLN A 1 83 ? 7.389 7.668 -7.672 1.00 75.94 83 GLN A N 1
ATOM 595 C CA . GLN A 1 83 ? 7.808 8.088 -6.348 1.00 75.94 83 GLN A CA 1
ATOM 596 C C . GLN A 1 83 ? 6.617 8.768 -5.680 1.00 75.94 83 GLN A C 1
ATOM 598 O O . GLN A 1 83 ? 5.949 9.604 -6.288 1.00 75.94 83 GLN A O 1
ATOM 603 N N . LEU A 1 84 ? 6.329 8.362 -4.446 1.00 86.19 84 LEU A N 1
ATOM 604 C CA . LEU A 1 84 ? 5.299 9.007 -3.650 1.00 86.19 84 LEU A CA 1
ATOM 605 C C . LEU A 1 84 ? 5.734 10.453 -3.398 1.00 86.19 84 LEU A C 1
ATOM 607 O O . LEU A 1 84 ? 6.802 10.670 -2.827 1.00 86.19 84 LEU A O 1
ATOM 611 N N . THR A 1 85 ? 4.926 11.416 -3.835 1.00 89.12 85 THR A N 1
ATOM 612 C CA . THR A 1 85 ? 5.198 12.835 -3.578 1.00 89.12 85 THR A CA 1
ATOM 613 C C . THR A 1 85 ? 4.970 13.169 -2.104 1.00 89.12 85 THR A C 1
ATOM 615 O O . THR A 1 85 ? 4.252 12.456 -1.390 1.00 89.12 85 THR A O 1
ATOM 618 N N . ASP A 1 86 ? 5.562 14.265 -1.632 1.00 90.50 86 ASP A N 1
ATOM 619 C CA . ASP A 1 86 ? 5.365 14.728 -0.256 1.00 90.50 86 ASP A CA 1
ATOM 620 C C . ASP A 1 86 ? 3.891 15.081 0.004 1.00 90.50 86 ASP A C 1
ATOM 622 O O . ASP A 1 86 ? 3.342 14.788 1.072 1.00 90.50 86 ASP A O 1
ATOM 626 N N . GLU A 1 87 ? 3.210 15.639 -0.998 1.00 92.12 87 GLU A N 1
ATOM 627 C CA . GLU A 1 87 ? 1.782 15.943 -0.965 1.00 92.12 87 GLU A CA 1
ATOM 628 C C . GLU A 1 87 ? 0.934 14.672 -0.846 1.00 92.12 87 GLU A C 1
ATOM 630 O O . GLU A 1 87 ? 0.002 14.613 -0.032 1.00 92.12 87 GLU A O 1
ATOM 635 N N . ASP A 1 88 ? 1.265 13.629 -1.609 1.00 90.81 88 ASP A N 1
ATOM 636 C CA . ASP A 1 88 ? 0.564 12.350 -1.537 1.00 90.81 88 ASP A CA 1
ATOM 637 C C . ASP A 1 88 ? 0.759 11.696 -0.169 1.00 90.81 88 ASP A C 1
ATOM 639 O O . ASP A 1 88 ? -0.217 11.254 0.451 1.00 90.81 88 ASP A O 1
ATOM 643 N N . ALA A 1 89 ? 1.990 11.693 0.346 1.00 91.62 89 ALA A N 1
ATOM 644 C CA . ALA A 1 89 ? 2.305 11.184 1.676 1.00 91.62 89 ALA A CA 1
ATOM 645 C C . ALA A 1 89 ? 1.519 11.935 2.766 1.00 91.62 89 ALA A C 1
ATOM 647 O O . ALA A 1 89 ? 0.905 11.312 3.645 1.00 91.62 89 ALA A O 1
ATOM 648 N N . ALA A 1 90 ? 1.457 13.267 2.675 1.00 95.69 90 ALA A N 1
ATOM 649 C CA . ALA A 1 90 ? 0.668 14.098 3.576 1.00 95.69 90 ALA A CA 1
ATOM 650 C C . ALA A 1 90 ? -0.825 13.746 3.493 1.00 95.69 90 ALA 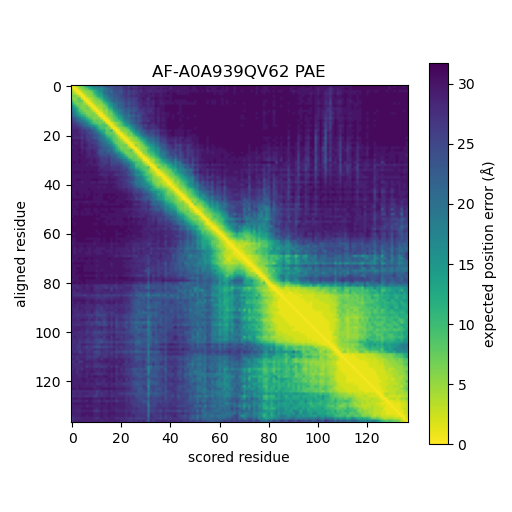A C 1
ATOM 652 O O . ALA A 1 90 ? -1.472 13.535 4.526 1.00 95.69 90 ALA A O 1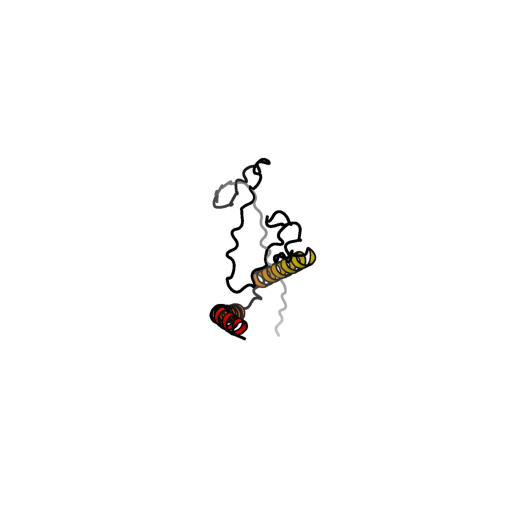
ATOM 653 N N . SER A 1 91 ? -1.366 13.587 2.282 1.00 95.19 91 SER A N 1
ATOM 654 C CA . SER A 1 91 ? -2.772 13.233 2.071 1.00 95.19 91 SER A CA 1
ATOM 655 C C . SER A 1 91 ? -3.127 11.870 2.681 1.00 95.19 91 SER A C 1
ATOM 657 O O . SER A 1 91 ? -4.159 11.729 3.347 1.00 95.19 91 SER A O 1
ATOM 659 N N . ILE A 1 92 ? -2.251 10.872 2.528 1.00 93.19 92 ILE A N 1
ATOM 660 C CA . ILE A 1 92 ? -2.437 9.526 3.077 1.00 93.19 92 ILE A CA 1
ATOM 661 C C . ILE A 1 92 ? -2.389 9.574 4.604 1.00 93.19 92 ILE A C 1
ATOM 663 O O . ILE A 1 92 ? -3.269 9.017 5.266 1.00 93.19 92 ILE A O 1
ATOM 667 N N . SER A 1 93 ? -1.423 10.293 5.179 1.00 93.06 93 SER A N 1
ATOM 668 C CA . SER A 1 93 ? -1.304 10.430 6.635 1.00 93.06 93 SER A CA 1
ATOM 669 C C . SER A 1 93 ? -2.544 11.088 7.262 1.00 93.06 93 SER A C 1
ATOM 671 O O . SER A 1 93 ? -3.043 10.632 8.301 1.00 93.06 93 SER A O 1
ATOM 673 N N . ALA A 1 94 ? -3.111 12.098 6.595 1.00 95.88 94 ALA A N 1
ATOM 674 C CA . ALA A 1 94 ? -4.328 12.777 7.021 1.00 95.88 94 ALA A CA 1
ATOM 675 C C . ALA A 1 94 ? -5.543 11.839 6.971 1.00 95.88 94 ALA A C 1
ATOM 677 O O . ALA A 1 94 ? -6.300 11.751 7.944 1.00 95.88 94 ALA A O 1
ATOM 678 N N . ARG A 1 95 ? -5.698 11.077 5.879 1.00 92.31 95 ARG A N 1
ATOM 679 C CA . ARG A 1 95 ? -6.769 10.077 5.727 1.00 92.31 95 ARG A CA 1
ATOM 680 C C . ARG A 1 95 ? -6.692 8.996 6.806 1.00 92.31 95 ARG A C 1
ATOM 682 O O . ARG A 1 95 ? -7.704 8.691 7.436 1.00 92.31 95 ARG A O 1
ATOM 689 N N . LEU A 1 96 ? -5.503 8.451 7.067 1.00 94.25 96 LEU A N 1
ATOM 690 C CA . LEU A 1 96 ? -5.299 7.432 8.103 1.00 94.25 96 LEU A CA 1
ATOM 691 C C . LEU A 1 96 ? -5.595 7.976 9.506 1.00 94.25 96 LEU A C 1
ATOM 693 O O . LEU A 1 96 ? -6.236 7.299 10.314 1.00 94.25 96 LEU A O 1
ATOM 697 N N . SER A 1 97 ? -5.197 9.218 9.782 1.00 93.44 97 SER A N 1
ATOM 698 C CA . SER A 1 97 ? -5.489 9.893 11.050 1.00 93.44 97 SER A CA 1
ATOM 699 C C . SER A 1 97 ? -6.990 10.120 11.247 1.00 93.44 97 SER A C 1
ATOM 701 O O . SER A 1 97 ? -7.521 9.850 12.327 1.00 93.44 97 SER A O 1
ATOM 703 N N . ALA A 1 98 ? -7.696 10.567 10.205 1.00 90.12 98 ALA A N 1
ATOM 704 C CA . ALA A 1 98 ? -9.146 10.736 10.227 1.00 90.12 98 ALA A CA 1
ATOM 705 C C . ALA A 1 98 ? -9.867 9.399 10.456 1.00 90.12 98 ALA A C 1
ATOM 707 O O . ALA A 1 98 ? -10.749 9.309 11.309 1.00 90.12 98 ALA A O 1
ATOM 708 N N . LEU A 1 99 ? -9.434 8.338 9.771 1.00 88.75 99 LEU A N 1
ATOM 709 C CA . LEU A 1 99 ? -9.978 6.992 9.941 1.00 88.75 99 LEU A CA 1
ATOM 710 C C . LEU A 1 99 ? -9.755 6.455 11.361 1.00 88.75 99 LEU A C 1
ATOM 712 O O . LEU A 1 99 ? -10.664 5.877 11.953 1.00 88.75 99 LEU A O 1
ATOM 716 N N . SER A 1 100 ? -8.567 6.666 11.930 1.00 88.44 100 SER A N 1
ATOM 717 C CA . SER A 1 100 ? -8.259 6.282 13.312 1.00 88.44 100 SER A CA 1
ATOM 718 C C . SER A 1 100 ? -9.185 6.985 14.312 1.00 88.44 100 SER A C 1
ATOM 720 O O . SER A 1 100 ? -9.759 6.343 15.195 1.00 88.44 100 SER A O 1
ATOM 722 N N . ARG A 1 101 ? -9.425 8.292 14.124 1.00 89.69 101 ARG A N 1
ATOM 723 C CA . ARG A 1 101 ? -10.379 9.063 14.937 1.00 89.69 101 ARG A CA 1
ATOM 724 C C . ARG A 1 101 ? -11.808 8.549 14.785 1.00 89.69 101 ARG A C 1
ATOM 726 O O . ARG A 1 101 ? -12.477 8.368 15.795 1.00 89.69 101 ARG A O 1
ATOM 733 N N . ALA A 1 102 ? -12.251 8.271 13.561 1.00 86.56 102 ALA A N 1
ATOM 734 C CA . ALA A 1 102 ? -13.580 7.726 13.294 1.00 86.56 102 ALA A CA 1
ATOM 735 C C . ALA A 1 102 ? -13.784 6.355 13.965 1.00 86.56 102 ALA A C 1
ATOM 737 O O . ALA A 1 102 ? -14.805 6.122 14.611 1.00 86.56 102 ALA A O 1
ATOM 738 N N . ARG A 1 103 ? -12.781 5.466 13.904 1.00 85.81 103 ARG A N 1
ATOM 739 C CA . ARG A 1 103 ? -12.817 4.175 14.612 1.00 85.81 103 ARG A CA 1
ATOM 740 C C . ARG A 1 103 ? -12.890 4.359 16.124 1.00 85.81 103 ARG A C 1
ATOM 742 O O . ARG A 1 103 ? -13.716 3.724 16.768 1.00 85.81 103 ARG A O 1
ATOM 749 N N . LYS A 1 104 ? -12.076 5.258 16.689 1.00 84.81 104 LYS A N 1
ATOM 750 C CA . LYS A 1 104 ? -12.096 5.559 18.130 1.00 84.81 104 LYS A CA 1
ATOM 751 C C . LYS A 1 104 ? -13.423 6.179 18.580 1.00 84.81 104 LYS A C 1
ATOM 753 O O . LYS A 1 104 ? -13.867 5.917 19.691 1.00 84.81 104 LYS A O 1
ATOM 758 N N . ALA A 1 105 ? -14.048 6.982 17.724 1.00 86.94 105 ALA A N 1
ATOM 759 C CA . ALA A 1 105 ? -15.352 7.588 17.969 1.00 86.94 105 ALA A CA 1
ATOM 760 C C . ALA A 1 105 ? -16.527 6.609 17.770 1.00 86.94 105 ALA A C 1
ATOM 762 O O . ALA A 1 105 ? -17.666 6.981 18.035 1.00 86.94 105 ALA A O 1
ATOM 763 N N . GLY A 1 106 ? -16.274 5.383 17.293 1.00 82.00 106 GLY A N 1
ATOM 764 C CA . GLY A 1 106 ? -17.315 4.387 17.023 1.00 82.00 106 GLY A CA 1
ATOM 765 C C . GLY A 1 106 ? -18.204 4.720 15.821 1.00 82.00 106 GLY A C 1
ATOM 766 O O . GLY A 1 106 ? -19.262 4.122 15.667 1.00 82.00 106 GLY A O 1
ATOM 767 N N . THR A 1 107 ? -17.798 5.666 14.967 1.00 79.44 107 THR A N 1
ATOM 768 C CA . THR A 1 107 ? -18.587 6.102 13.802 1.00 79.44 107 THR A CA 1
ATOM 769 C C . THR A 1 107 ? -18.362 5.235 12.563 1.00 79.44 107 THR A C 1
ATOM 771 O O . THR A 1 107 ? -19.092 5.362 11.582 1.00 79.44 107 THR A O 1
ATOM 774 N N . VAL A 1 108 ? -17.373 4.334 12.591 1.00 75.88 108 VAL A N 1
ATOM 775 C CA . VAL A 1 108 ? -17.174 3.328 11.540 1.00 75.88 108 VAL A CA 1
ATOM 776 C C . VAL A 1 108 ? -18.124 2.162 11.797 1.00 75.88 108 VAL A C 1
ATOM 778 O O . VAL A 1 108 ? -17.914 1.370 12.713 1.00 75.88 108 VAL A O 1
ATOM 781 N N . SER A 1 109 ? -19.171 2.068 10.980 1.00 77.94 109 SER A N 1
ATOM 782 C CA . SER A 1 109 ? -20.141 0.976 11.025 1.00 77.94 109 SER A CA 1
ATOM 783 C C . SER A 1 109 ? -19.478 -0.359 10.675 1.00 77.94 109 SER A C 1
ATOM 785 O O . SER A 1 109 ? -18.922 -0.541 9.589 1.00 77.94 109 SER A O 1
ATOM 787 N N . GLU A 1 110 ? -19.577 -1.323 11.588 1.00 80.75 110 GLU A N 1
ATOM 788 C CA . GLU A 1 110 ? -19.115 -2.702 11.390 1.00 80.75 110 GLU A CA 1
ATOM 789 C C . GLU A 1 110 ? -19.787 -3.362 10.168 1.00 80.75 110 GLU A C 1
ATOM 791 O O . GLU A 1 110 ? -19.170 -4.161 9.461 1.00 80.75 110 GLU A O 1
ATOM 796 N N . ALA A 1 111 ? -21.041 -3.003 9.871 1.00 82.50 111 ALA A N 1
ATOM 797 C CA . ALA A 1 111 ? -21.769 -3.531 8.719 1.00 82.50 111 ALA A CA 1
ATOM 798 C C . ALA A 1 111 ? -21.157 -3.071 7.384 1.00 82.50 111 ALA A C 1
ATOM 800 O O . ALA A 1 111 ? -20.996 -3.879 6.465 1.00 82.50 111 ALA A O 1
ATOM 801 N N . ASP A 1 112 ? -20.753 -1.803 7.293 1.00 83.62 112 ASP A N 1
ATOM 802 C CA . ASP A 1 112 ? -20.153 -1.246 6.077 1.00 83.62 112 ASP A CA 1
ATOM 803 C C . ASP A 1 112 ? -18.743 -1.795 5.848 1.00 83.62 112 ASP A C 1
ATOM 805 O O . ASP A 1 112 ? -18.386 -2.138 4.719 1.00 83.62 112 ASP A O 1
ATOM 809 N N . TYR A 1 113 ? -17.965 -1.986 6.921 1.00 85.25 113 TYR A N 1
ATOM 810 C CA . TYR A 1 113 ? -16.669 -2.662 6.836 1.00 85.25 113 TYR A CA 1
ATOM 811 C C . TYR A 1 113 ? -16.808 -4.072 6.251 1.00 85.25 113 TYR A C 1
ATOM 813 O O . TYR A 1 113 ? -16.100 -4.433 5.306 1.00 85.25 113 TYR A O 1
ATOM 821 N N . ARG A 1 114 ? -17.769 -4.858 6.755 1.00 89.31 114 ARG A N 1
ATOM 822 C CA . ARG A 1 114 ? -18.041 -6.210 6.242 1.00 89.31 114 ARG A CA 1
ATOM 823 C C . ARG A 1 114 ? -18.450 -6.195 4.773 1.00 89.31 114 ARG A C 1
ATOM 825 O O . ARG A 1 114 ? -17.993 -7.053 4.017 1.00 89.31 114 ARG A O 1
ATOM 832 N N . ARG A 1 115 ? -19.262 -5.220 4.352 1.00 90.25 115 ARG A N 1
ATOM 833 C CA . ARG A 1 115 ? -19.648 -5.041 2.945 1.00 90.25 115 ARG A CA 1
ATOM 834 C C . ARG A 1 115 ? -18.428 -4.775 2.063 1.00 90.25 115 ARG A C 1
ATOM 836 O O . ARG A 1 115 ? -18.252 -5.459 1.056 1.00 90.25 115 ARG A O 1
ATOM 843 N N . GLN A 1 116 ? -17.568 -3.835 2.454 1.00 90.88 116 GLN A N 1
ATOM 844 C CA . GLN A 1 116 ? -16.352 -3.508 1.705 1.00 90.88 116 GLN A CA 1
ATOM 845 C C . GLN A 1 116 ? -15.429 -4.726 1.588 1.00 90.88 116 GLN A C 1
ATOM 847 O O . GLN A 1 116 ? -14.884 -5.012 0.526 1.00 90.88 116 GLN A O 1
ATOM 852 N N . LEU A 1 117 ? -15.303 -5.491 2.671 1.00 94.12 117 LEU A N 1
ATOM 853 C CA . LEU A 1 117 ? -14.458 -6.674 2.727 1.00 94.12 117 LEU A CA 1
ATOM 854 C C . LEU A 1 117 ? -14.957 -7.799 1.805 1.00 94.12 117 LEU A C 1
ATOM 856 O O . LEU A 1 117 ? -14.153 -8.483 1.175 1.00 94.12 117 LEU A O 1
ATOM 860 N N . GLN A 1 118 ? -16.274 -7.970 1.665 1.00 96.06 118 GLN A N 1
ATOM 861 C CA . GLN A 1 118 ? -16.841 -8.891 0.675 1.00 96.06 118 GLN A CA 1
ATOM 862 C C . GLN A 1 118 ? -16.556 -8.444 -0.762 1.00 96.06 118 GLN A C 1
ATOM 864 O O . GLN A 1 118 ? -16.236 -9.286 -1.598 1.00 96.06 118 GLN A O 1
ATOM 869 N N . ILE A 1 119 ? -16.645 -7.142 -1.046 1.00 94.56 119 ILE A N 1
ATOM 870 C CA . ILE A 1 119 ? -16.306 -6.591 -2.367 1.00 94.56 119 ILE A CA 1
ATOM 871 C C . ILE A 1 119 ? -14.834 -6.864 -2.686 1.00 94.56 119 ILE A C 1
ATOM 873 O O . ILE A 1 119 ? -14.540 -7.394 -3.751 1.00 94.56 119 ILE A O 1
ATOM 877 N N . LEU A 1 120 ? -13.921 -6.591 -1.748 1.00 95.88 120 LEU A N 1
ATOM 878 C CA . LEU A 1 120 ? -12.487 -6.831 -1.937 1.00 95.88 120 LEU A CA 1
ATOM 879 C C . LEU A 1 120 ? -12.165 -8.310 -2.174 1.00 95.88 120 LEU A C 1
ATOM 881 O O . LEU A 1 120 ? -11.345 -8.626 -3.028 1.00 95.88 120 LEU A O 1
ATOM 885 N N . ARG A 1 121 ? -12.838 -9.225 -1.466 1.00 95.31 121 ARG A N 1
ATOM 886 C CA . ARG A 1 121 ? -12.686 -10.671 -1.697 1.00 95.31 121 ARG A CA 1
ATOM 887 C C . ARG A 1 121 ? -13.141 -11.088 -3.092 1.00 95.31 121 ARG A C 1
ATOM 889 O O . ARG A 1 121 ? -12.472 -11.898 -3.720 1.00 95.31 121 ARG A O 1
ATOM 896 N N . LYS A 1 122 ? -14.264 -10.542 -3.567 1.00 95.06 122 LYS A N 1
ATOM 897 C CA . LYS A 1 122 ? -14.750 -10.797 -4.930 1.00 95.06 122 LYS A CA 1
ATOM 898 C C . LYS A 1 122 ? -13.775 -10.258 -5.970 1.00 95.06 122 LYS A C 1
ATOM 900 O O . LYS A 1 122 ? -13.406 -10.998 -6.870 1.00 95.06 122 LYS A O 1
ATOM 905 N N . LEU A 1 123 ? -13.319 -9.017 -5.793 1.00 95.25 123 LEU A N 1
ATOM 906 C CA . LEU A 1 123 ? -12.347 -8.390 -6.682 1.00 95.25 123 LEU A CA 1
ATOM 907 C C . LEU A 1 123 ? -11.064 -9.221 -6.761 1.00 95.25 123 LEU A C 1
ATOM 909 O O . LEU A 1 123 ? -10.632 -9.551 -7.852 1.00 95.25 123 LEU A O 1
ATOM 913 N N . ALA A 1 124 ? -10.506 -9.640 -5.622 1.00 91.81 124 ALA A N 1
ATOM 914 C CA . ALA A 1 124 ? -9.298 -10.464 -5.592 1.00 91.81 124 ALA A CA 1
ATOM 915 C C . ALA A 1 124 ? -9.453 -11.787 -6.363 1.00 91.81 124 ALA A C 1
ATOM 917 O O . ALA A 1 124 ? -8.515 -12.209 -7.034 1.00 91.81 124 ALA A O 1
ATOM 918 N N . ALA A 1 125 ? -10.631 -12.417 -6.290 1.00 92.12 125 ALA A N 1
ATOM 919 C CA . ALA A 1 125 ? -10.918 -13.657 -7.007 1.00 92.12 125 ALA A CA 1
ATOM 920 C C . ALA A 1 125 ? -11.109 -13.459 -8.521 1.00 92.12 125 ALA A C 1
ATOM 922 O O . ALA A 1 125 ? -10.836 -14.377 -9.285 1.00 92.12 125 ALA A O 1
ATOM 923 N N . GLN A 1 126 ? -11.601 -12.294 -8.949 1.00 91.19 126 GLN A N 1
ATOM 924 C CA . GLN A 1 126 ? -11.957 -12.024 -10.347 1.00 91.19 12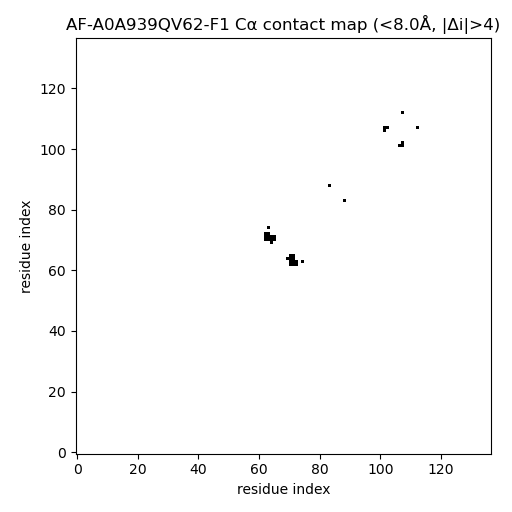6 GLN A CA 1
ATOM 925 C C . GLN A 1 126 ? -10.840 -11.326 -11.128 1.00 91.19 126 GLN A C 1
ATOM 927 O O . GLN A 1 126 ? -10.714 -11.551 -12.326 1.00 91.19 126 GLN A O 1
ATOM 932 N N . HIS A 1 127 ? -9.981 -10.553 -10.453 1.00 90.00 127 HIS A N 1
ATOM 933 C CA . HIS A 1 127 ? -9.036 -9.671 -11.142 1.00 90.00 127 HIS A CA 1
ATOM 934 C C . HIS A 1 127 ? -8.049 -10.409 -12.059 1.00 90.00 127 HIS A C 1
ATOM 936 O O . HIS A 1 127 ? -7.648 -9.845 -13.068 1.00 90.00 127 HIS A O 1
ATOM 942 N N . GLY A 1 128 ? -7.658 -11.644 -11.722 1.00 85.50 128 GLY A N 1
ATOM 943 C CA . GLY A 1 128 ? -6.730 -12.418 -12.552 1.00 85.50 128 GLY A CA 1
ATOM 944 C C . GLY A 1 128 ? -7.352 -12.769 -13.901 1.00 85.50 128 GLY A C 1
ATOM 945 O O . GLY A 1 128 ? -6.740 -12.560 -14.939 1.00 85.50 128 GLY A O 1
ATOM 946 N N . VAL A 1 129 ? -8.614 -13.196 -13.881 1.00 85.69 129 VAL A N 1
ATOM 947 C CA . VAL A 1 129 ? -9.372 -13.552 -15.088 1.00 85.69 129 VAL A CA 1
ATOM 948 C C . VAL A 1 129 ? -9.648 -12.316 -15.948 1.00 85.69 129 VAL A C 1
ATOM 950 O O . VAL A 1 129 ? -9.551 -12.373 -17.170 1.00 85.69 129 VAL A O 1
ATOM 953 N N . ASP A 1 130 ? -9.958 -11.183 -15.310 1.00 84.00 130 ASP A N 1
ATOM 954 C CA . ASP A 1 130 ? -10.172 -9.909 -16.003 1.00 84.00 130 ASP A CA 1
ATOM 955 C C . ASP A 1 130 ? -8.875 -9.397 -16.657 1.00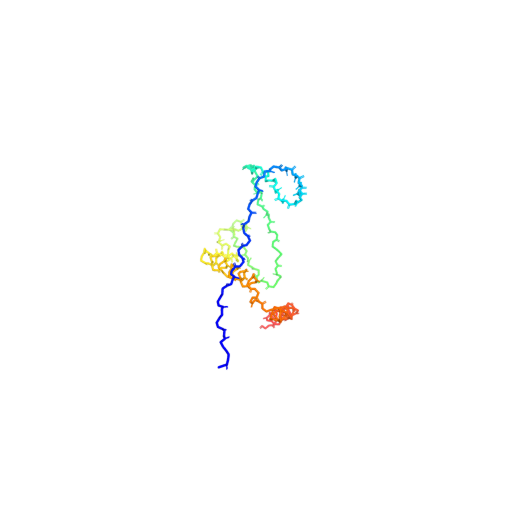 84.00 130 ASP A C 1
ATOM 957 O O . ASP A 1 130 ? -8.908 -8.870 -17.770 1.00 84.00 130 ASP A O 1
ATOM 961 N N . ALA A 1 131 ? -7.728 -9.572 -15.989 1.0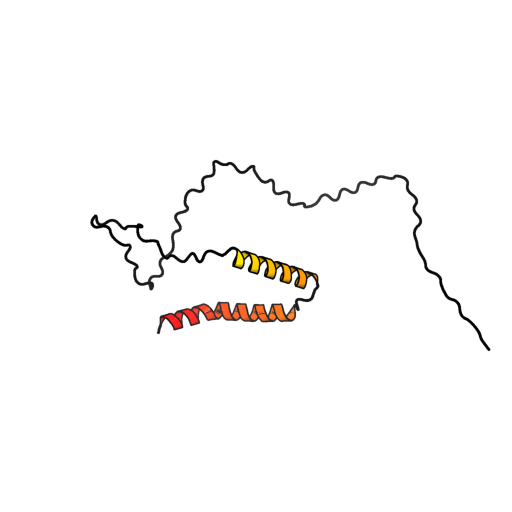0 83.62 131 ALA A N 1
ATOM 962 C CA . ALA A 1 131 ? -6.419 -9.215 -16.530 1.00 83.62 131 ALA A CA 1
ATOM 963 C C . ALA A 1 131 ? -6.028 -10.113 -17.715 1.00 83.62 131 ALA A C 1
ATOM 965 O O . ALA A 1 131 ? -5.608 -9.599 -18.749 1.00 83.62 131 ALA A O 1
ATOM 966 N N . GLU A 1 132 ? -6.236 -11.428 -17.608 1.00 84.12 132 GLU A N 1
ATOM 967 C CA . GLU A 1 132 ? -6.014 -12.377 -18.709 1.00 84.12 132 GLU A CA 1
ATOM 968 C C . GLU A 1 132 ? -6.881 -12.037 -19.933 1.00 84.12 132 GLU A C 1
ATOM 970 O O . GLU A 1 132 ? -6.388 -11.992 -21.060 1.00 84.12 132 GLU A O 1
ATOM 975 N N . ALA A 1 133 ? -8.164 -11.719 -19.725 1.00 87.06 133 ALA A N 1
ATOM 976 C CA . ALA A 1 133 ? -9.070 -11.320 -20.802 1.00 87.06 133 ALA A CA 1
ATOM 977 C C . ALA A 1 133 ? -8.660 -10.001 -21.488 1.00 87.06 133 ALA A C 1
ATOM 979 O O . ALA A 1 133 ? -8.924 -9.818 -22.679 1.00 87.06 133 ALA A O 1
ATOM 980 N N . ALA A 1 134 ? -8.024 -9.084 -20.753 1.00 83.50 134 ALA A N 1
ATOM 981 C CA . ALA A 1 134 ? -7.535 -7.817 -21.288 1.00 83.50 134 ALA A CA 1
ATOM 982 C C . ALA A 1 134 ? -6.269 -7.972 -22.147 1.00 83.50 134 ALA A C 1
ATOM 984 O O . ALA A 1 134 ? -6.074 -7.172 -23.055 1.00 83.50 134 ALA A O 1
ATOM 985 N N . ILE A 1 135 ? -5.435 -8.986 -21.885 1.00 81.88 135 ILE A N 1
ATOM 986 C CA . ILE A 1 135 ? -4.235 -9.297 -22.687 1.00 81.88 135 ILE A CA 1
ATOM 987 C C . ILE A 1 135 ? -4.610 -10.042 -23.976 1.00 81.88 135 ILE A C 1
ATOM 989 O O . ILE A 1 135 ? -3.945 -9.903 -24.997 1.00 81.88 135 ILE A O 1
ATOM 993 N N . ALA A 1 136 ? -5.685 -10.833 -23.943 1.00 79.94 136 ALA A N 1
ATOM 994 C CA . ALA A 1 136 ? -6.130 -11.635 -25.081 1.00 79.94 136 ALA A CA 1
ATOM 995 C C . ALA A 1 136 ? -6.822 -10.842 -26.220 1.00 79.94 136 ALA A C 1
ATOM 997 O O . ALA A 1 136 ? -7.209 -11.461 -27.214 1.00 79.94 136 ALA A O 1
ATOM 998 N N . ASN A 1 137 ? -7.007 -9.519 -26.088 1.00 55.72 137 ASN A N 1
ATOM 999 C CA . ASN A 1 137 ? -7.539 -8.615 -27.129 1.00 55.72 137 ASN A CA 1
ATOM 1000 C C . ASN A 1 137 ? -6.433 -7.764 -27.758 1.00 55.72 137 ASN A C 1
ATOM 1002 O O . ASN A 1 137 ? -6.589 -7.424 -28.953 1.00 55.72 137 ASN A O 1
#

Secondary structure (DSSP, 8-state):
----------------------------------------TT---------PPPPTTS------B-TTS-B---S----S--PPPHHHHHHHHHHHHHHHHHHHTT-S-HHHHHHHHHHHHHHHHHHHHHHHHHH--

Solvent-a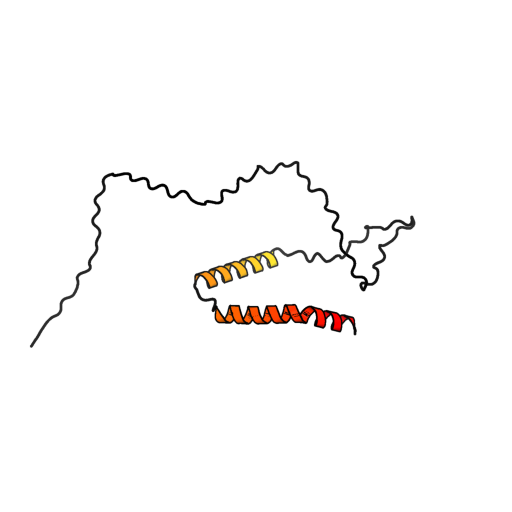ccessible surface area (backbone atoms only — not comparable to full-atom values): 9616 Å² total; per-residue (Å²): 140,82,91,81,89,81,83,87,84,86,83,80,90,80,80,88,78,89,79,88,77,91,75,86,75,84,82,83,82,80,78,85,75,72,82,72,74,79,82,65,89,77,73,70,78,70,83,75,81,76,81,74,82,77,65,88,83,55,78,80,77,70,62,53,60,44,99,87,72,46,77,47,76,85,60,82,78,88,72,83,73,80,70,80,46,73,66,53,52,51,52,51,54,52,53,52,52,52,50,52,51,34,52,74,70,63,69,59,54,69,69,56,52,52,52,52,51,52,51,52,54,51,47,68,72,44,49,62,60,55,50,54,58,63,70,76,108

Mean predicted aligned error: 21.23 Å

Foldseek 3Di:
DDDDDDDDDDDDPDDDDDDDDDDDPDPDDDDPPPPPPDPDPPPPPDPPPPPDDDDPPDDPPQQDADPVGHRDPPDPPPPDCPDQDPVNVVVVVVVVVVVVVCVVVVVDDPVVVVVVVVVVVVCVVCVVVVVVVVSVD

Radius of gyration: 32.62 Å; Cα contacts (8 Å, |Δi|>4): 17; chains: 1; bounding box: 85×38×86 Å